Protein AF-A0A4U7CY53-F1 (afdb_monomer_lite)

pLDDT: mean 86.96, std 12.23, range [34.03, 97.44]

Foldseek 3Di:
DFDLDADPDLVVQQAGEAEEEEQDPDCDALNHGVVVLVVLLQVLAPDDRYHYHYHPCNNVCLVVLLVVQRHQEYEHELCCVVPPPHDCSVLDVLQDPSHPQRRAAEYEDAVPDPPSVVVCCVSRPPSYHYDHHSVVSSVVSNVSRNQLGCVVPPRNSVSVNSSSVSSNVSCVVVVVVVVD

Sequence (180 aa):
MTRVEEYNSLEDVETHDEDLVIICEREVLFGTPVGELVAAIREKIIGDQLTLEEHPEGIGRLDQHGWLVQHSLWLIHCEQLLEDEGDGWLKFYLSTKSVPKHTEIIVCIEDGSEEKRAQLEKEYGSRIRVVTGEQLLVAKASAYLNTANPINGRAGKEAILAWNNAVCTLLNEFGEANYG

Secondary structure (DSSP, 8-state):
----S--S-STT-SSEEEEEEEE-SSSEETTEEHHHHHHHHHTT--SSSEEEEEEGGGGGGTT-HHHHTT-SEEEEETHHHH-TTS-HHHHHHHHSS-S-TT-EEEEE-TT--HHHHHHHHHHHGGG-EEE-SHHHHHHHHHHHHHHT-GGGTHHHHHHHHHHHHHHHHHHHHHHHTTT-

Radius of gyration: 16.08 Å; chains: 1; bounding box: 41×35×42 Å

Structure (mmCIF, N/CA/C/O backbone):
data_AF-A0A4U7CY53-F1
#
_entry.id   AF-A0A4U7CY53-F1
#
loop_
_atom_site.group_PDB
_atom_site.id
_atom_site.type_symbol
_atom_site.label_atom_id
_atom_site.label_alt_id
_atom_site.label_comp_id
_atom_site.label_asym_id
_atom_site.label_entity_id
_atom_site.label_seq_id
_atom_site.pdbx_PDB_ins_code
_atom_site.Cartn_x
_atom_site.Cartn_y
_atom_site.Cartn_z
_atom_site.occupancy
_atom_site.B_iso_or_equiv
_atom_site.auth_seq_id
_atom_site.auth_comp_id
_atom_site.auth_asym_id
_atom_site.auth_atom_id
_atom_site.pdbx_PDB_model_num
ATOM 1 N N . MET A 1 1 ? 1.721 -12.204 -9.898 1.00 43.56 1 MET A N 1
ATOM 2 C CA . MET A 1 1 ? 2.735 -12.819 -8.992 1.00 43.56 1 MET A CA 1
ATOM 3 C C . MET A 1 1 ? 4.074 -12.134 -9.212 1.00 43.56 1 MET A C 1
ATOM 5 O O . MET A 1 1 ? 4.741 -12.405 -10.210 1.00 43.56 1 MET A O 1
ATOM 9 N N . THR A 1 2 ? 4.441 -11.236 -8.296 1.00 53.19 2 THR A N 1
ATOM 10 C CA . THR A 1 2 ? 5.663 -10.428 -8.396 1.00 53.19 2 THR A CA 1
ATOM 11 C C . THR A 1 2 ? 6.937 -11.282 -8.483 1.00 53.19 2 THR A C 1
ATOM 13 O O . THR A 1 2 ? 7.078 -12.310 -7.821 1.00 53.19 2 THR A O 1
ATOM 16 N N . ARG A 1 3 ? 7.873 -10.871 -9.348 1.00 55.59 3 ARG A N 1
ATOM 17 C CA . ARG A 1 3 ? 9.154 -11.550 -9.588 1.00 55.59 3 ARG A CA 1
ATOM 18 C C . ARG A 1 3 ? 10.000 -11.581 -8.308 1.00 55.59 3 ARG A C 1
ATOM 20 O O . ARG A 1 3 ? 10.317 -10.535 -7.765 1.00 55.59 3 ARG A O 1
ATOM 27 N N . VAL A 1 4 ? 10.433 -12.767 -7.874 1.00 63.41 4 VAL A N 1
ATOM 28 C CA . VAL A 1 4 ? 11.304 -12.954 -6.691 1.00 63.41 4 VAL A CA 1
ATOM 29 C C . VAL A 1 4 ? 12.762 -13.149 -7.120 1.00 63.41 4 VAL A C 1
ATOM 31 O O . VAL A 1 4 ? 13.419 -14.126 -6.775 1.00 63.41 4 VAL A O 1
ATOM 34 N N . GLU A 1 5 ? 13.254 -12.240 -7.955 1.00 72.81 5 GLU A N 1
ATOM 35 C CA . GLU A 1 5 ? 14.653 -12.191 -8.383 1.00 72.81 5 GLU A CA 1
ATOM 36 C C . GLU A 1 5 ? 15.094 -10.732 -8.436 1.00 72.81 5 GLU A C 1
ATOM 38 O O . GLU A 1 5 ? 14.326 -9.863 -8.855 1.00 72.81 5 GLU A O 1
ATOM 43 N N . GLU A 1 6 ? 16.333 -10.455 -8.035 1.00 74.31 6 GLU A N 1
ATOM 44 C CA . GLU A 1 6 ? 16.888 -9.106 -8.112 1.00 74.31 6 GLU A CA 1
ATOM 45 C C . GLU A 1 6 ? 16.960 -8.615 -9.563 1.00 74.31 6 GLU A C 1
ATOM 47 O O . GLU A 1 6 ? 17.315 -9.355 -10.487 1.00 74.31 6 GLU A O 1
ATOM 52 N N . TYR A 1 7 ? 16.669 -7.329 -9.761 1.00 76.75 7 TYR A N 1
ATOM 53 C CA . TYR A 1 7 ? 16.935 -6.681 -11.039 1.00 76.75 7 TYR A CA 1
ATOM 54 C C . TYR A 1 7 ? 18.427 -6.365 -11.144 1.00 76.75 7 TYR A C 1
ATOM 56 O O . TYR A 1 7 ? 18.991 -5.691 -10.278 1.00 76.75 7 TYR A O 1
ATOM 64 N N . ASN A 1 8 ? 19.050 -6.804 -12.240 1.00 75.00 8 ASN A N 1
ATOM 65 C CA . ASN A 1 8 ? 20.459 -6.525 -12.525 1.00 75.00 8 ASN A CA 1
ATOM 66 C C . ASN A 1 8 ? 20.660 -5.104 -13.076 1.00 75.00 8 ASN A C 1
ATOM 68 O O . ASN A 1 8 ? 21.734 -4.519 -12.915 1.00 75.00 8 ASN A O 1
ATOM 72 N N . SER A 1 9 ? 19.640 -4.543 -13.734 1.00 79.44 9 SER A N 1
ATOM 73 C CA . SER A 1 9 ? 19.680 -3.209 -14.330 1.00 79.44 9 SER A CA 1
ATOM 74 C C . SER A 1 9 ? 18.290 -2.566 -14.444 1.00 79.44 9 SER A C 1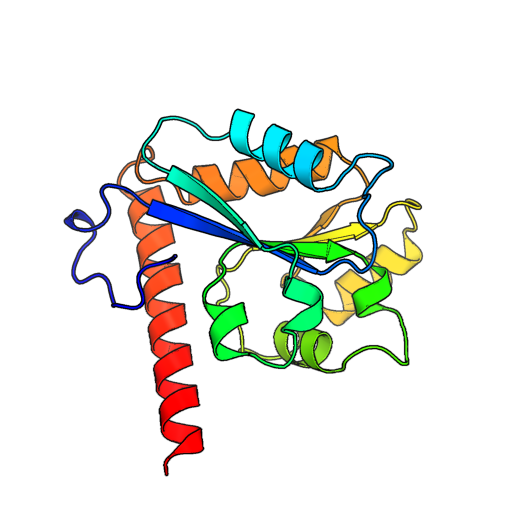
ATOM 76 O O . SER A 1 9 ? 17.261 -3.228 -14.347 1.00 79.44 9 SER A O 1
ATOM 78 N N . LEU A 1 10 ? 18.249 -1.253 -14.699 1.00 81.00 10 LEU A N 1
ATOM 79 C CA . LEU A 1 10 ? 17.000 -0.526 -14.984 1.00 81.00 10 LEU A CA 1
ATOM 80 C C . LEU A 1 10 ? 16.381 -0.903 -16.339 1.00 81.00 10 LEU A C 1
ATOM 82 O O . LEU A 1 10 ? 15.192 -0.671 -16.565 1.00 81.00 10 LEU A O 1
ATOM 86 N N . GLU A 1 11 ? 17.187 -1.419 -17.265 1.00 79.75 11 GLU A N 1
ATOM 87 C CA . GLU A 1 11 ? 16.713 -1.828 -18.589 1.00 79.75 11 GLU A CA 1
ATOM 88 C C . GLU A 1 11 ? 15.795 -3.049 -18.481 1.00 79.75 11 GLU A C 1
ATOM 90 O O . GLU A 1 11 ? 14.822 -3.127 -19.219 1.00 79.75 11 GLU A O 1
ATOM 95 N N . ASP A 1 12 ? 16.007 -3.888 -17.464 1.00 77.31 12 ASP A N 1
ATOM 96 C CA . ASP A 1 12 ? 15.208 -5.085 -17.180 1.00 77.31 12 ASP A CA 1
ATOM 97 C C . ASP A 1 12 ? 13.780 -4.779 -16.676 1.00 77.31 12 ASP A C 1
ATOM 99 O O . ASP A 1 12 ? 12.945 -5.680 -16.588 1.00 77.31 12 ASP A O 1
ATOM 103 N N . VAL A 1 13 ? 13.484 -3.518 -16.336 1.00 79.06 13 VAL A N 1
ATOM 104 C CA . VAL A 1 13 ? 12.177 -3.071 -15.830 1.00 79.06 13 VAL A CA 1
ATOM 105 C C . VAL A 1 13 ? 11.373 -2.442 -16.972 1.00 79.06 13 VAL A C 1
ATOM 107 O O . VAL A 1 13 ? 11.324 -1.219 -17.112 1.00 79.06 13 VAL A O 1
ATOM 110 N N . GLU A 1 14 ? 10.809 -3.259 -17.859 1.00 77.75 14 GLU A N 1
ATOM 111 C CA . GLU A 1 14 ? 9.971 -2.785 -18.981 1.00 77.75 14 GLU A CA 1
ATOM 112 C C . GLU A 1 14 ? 8.474 -2.798 -18.651 1.00 77.75 14 GLU A C 1
ATOM 114 O O . GLU A 1 14 ? 7.752 -1.871 -19.015 1.00 77.75 14 GLU A O 1
ATOM 119 N N . THR A 1 15 ? 8.037 -3.819 -17.917 1.00 81.12 15 THR A N 1
ATOM 120 C CA . THR A 1 15 ? 6.685 -3.981 -17.375 1.00 81.12 15 THR A CA 1
ATOM 121 C C . THR A 1 15 ? 6.776 -4.394 -15.912 1.00 81.12 15 THR A C 1
ATOM 123 O O . THR A 1 15 ? 7.774 -4.992 -15.503 1.00 81.12 15 THR A O 1
ATOM 126 N N . HIS A 1 16 ? 5.746 -4.097 -15.124 1.00 84.38 16 HIS A N 1
ATOM 127 C CA . HIS A 1 16 ? 5.710 -4.444 -13.709 1.00 84.38 16 HIS A CA 1
ATOM 128 C C . HIS A 1 16 ? 4.318 -4.908 -13.284 1.00 84.38 16 HIS A C 1
ATOM 130 O O . HIS A 1 16 ? 3.327 -4.230 -13.543 1.00 84.38 16 HIS A O 1
ATOM 136 N N . ASP A 1 17 ? 4.261 -6.055 -12.620 1.00 84.12 17 ASP A N 1
ATOM 137 C CA . ASP A 1 17 ? 3.066 -6.485 -11.910 1.00 84.12 17 ASP A CA 1
ATOM 138 C C . ASP A 1 17 ? 3.181 -5.990 -10.471 1.00 84.12 17 ASP A C 1
ATOM 140 O O . ASP A 1 17 ? 4.161 -6.303 -9.792 1.00 84.12 17 ASP A O 1
ATOM 144 N N . GLU A 1 18 ? 2.206 -5.192 -10.048 1.00 88.12 18 GLU A N 1
ATOM 145 C CA . GLU A 1 18 ? 2.053 -4.753 -8.667 1.00 88.12 18 GLU A CA 1
ATOM 146 C C . GLU A 1 18 ? 0.963 -5.567 -7.982 1.00 88.12 18 GLU A C 1
ATOM 148 O O . GLU A 1 18 ? -0.078 -5.867 -8.568 1.00 88.12 18 GLU A O 1
ATOM 153 N N . ASP A 1 19 ? 1.169 -5.855 -6.705 1.00 90.44 19 ASP A N 1
ATOM 154 C CA . ASP A 1 19 ? 0.228 -6.622 -5.902 1.00 90.44 19 ASP A CA 1
ATOM 155 C C . ASP A 1 19 ? -0.291 -5.756 -4.735 1.00 90.44 19 ASP A C 1
ATOM 157 O O . ASP A 1 19 ? 0.482 -5.240 -3.918 1.00 90.44 19 ASP A O 1
ATOM 161 N N . LEU A 1 20 ? -1.616 -5.614 -4.638 1.00 93.62 20 LEU A N 1
ATOM 162 C CA . LEU A 1 20 ? -2.317 -4.940 -3.545 1.00 93.62 20 LEU A CA 1
ATOM 163 C C . LEU A 1 20 ? -2.843 -5.967 -2.541 1.00 93.62 20 LEU A C 1
ATOM 165 O O . LEU A 1 20 ? -3.763 -6.726 -2.845 1.00 93.62 20 LEU A O 1
ATOM 169 N N . VAL A 1 21 ? -2.331 -5.934 -1.313 1.00 94.88 21 VAL A N 1
ATOM 170 C CA . VAL A 1 21 ? -2.846 -6.768 -0.218 1.00 94.88 21 VAL A CA 1
ATOM 171 C C . VAL A 1 21 ? -3.919 -6.030 0.555 1.00 94.88 21 VAL A C 1
ATOM 173 O O . VAL A 1 21 ? -3.718 -4.898 0.997 1.00 94.88 21 VAL A O 1
ATOM 176 N N . ILE A 1 22 ? -5.048 -6.701 0.765 1.00 94.25 22 ILE A N 1
ATOM 177 C CA . ILE A 1 22 ? -6.164 -6.191 1.556 1.00 94.25 22 ILE A CA 1
ATOM 178 C C . ILE A 1 22 ? -6.132 -6.878 2.923 1.00 94.25 22 ILE A C 1
ATOM 180 O O . ILE A 1 22 ? -6.218 -8.099 3.040 1.00 94.25 22 ILE A O 1
ATOM 184 N N . ILE A 1 23 ? -6.015 -6.068 3.968 1.00 93.31 23 ILE A N 1
ATOM 185 C CA . ILE A 1 23 ? -5.975 -6.485 5.369 1.00 93.31 23 ILE A CA 1
ATOM 186 C C . ILE A 1 23 ? -7.190 -5.867 6.053 1.00 93.31 23 ILE A C 1
ATOM 188 O O . ILE A 1 23 ? -7.143 -4.806 6.685 1.00 93.31 23 ILE A O 1
ATOM 192 N N . CYS A 1 24 ? -8.329 -6.507 5.826 1.00 90.19 24 CYS A N 1
ATOM 193 C CA . CYS A 1 24 ? -9.618 -6.076 6.327 1.00 90.19 24 CYS A CA 1
ATOM 194 C C . CYS A 1 24 ? -10.504 -7.303 6.529 1.00 90.19 24 CYS A C 1
ATOM 196 O O . CYS A 1 24 ? -10.670 -8.097 5.609 1.00 90.19 24 CYS A O 1
ATOM 198 N N . GLU A 1 25 ? -11.101 -7.444 7.711 1.00 87.56 25 GLU A N 1
ATOM 199 C CA . GLU A 1 25 ? -12.125 -8.471 7.950 1.00 87.56 25 GLU A CA 1
ATOM 200 C C . GLU A 1 25 ? -13.449 -8.173 7.231 1.00 87.56 25 GLU A C 1
ATOM 202 O O . GLU A 1 25 ? -14.297 -9.050 7.079 1.00 87.56 25 GLU A O 1
ATOM 207 N N . ARG A 1 26 ? -13.654 -6.920 6.810 1.00 89.19 26 ARG A N 1
ATOM 208 C CA . ARG A 1 26 ? -14.868 -6.470 6.132 1.00 89.19 26 ARG A CA 1
ATOM 209 C C . ARG A 1 26 ? -14.664 -6.521 4.622 1.00 89.19 26 ARG A C 1
ATOM 211 O O . ARG A 1 26 ? -13.615 -6.159 4.105 1.00 89.19 26 ARG A O 1
ATOM 218 N N . GLU A 1 27 ? -15.727 -6.855 3.901 1.00 88.69 27 GLU A N 1
ATOM 219 C CA . GLU A 1 27 ? -15.747 -6.805 2.430 1.00 88.69 27 GLU A CA 1
ATOM 220 C C . GLU A 1 27 ? -15.990 -5.386 1.879 1.00 88.69 27 GLU A C 1
ATOM 222 O O . GLU A 1 27 ? -16.049 -5.174 0.667 1.00 88.69 27 GLU A O 1
ATOM 227 N N . VAL A 1 28 ? -16.151 -4.400 2.766 1.00 92.00 28 VAL A N 1
ATOM 228 C CA . VAL A 1 28 ? -16.556 -3.027 2.452 1.00 92.00 28 VAL A CA 1
ATOM 229 C C . VAL A 1 28 ? -15.666 -2.045 3.211 1.00 92.00 28 VAL A C 1
ATOM 231 O O . VAL A 1 28 ? -15.412 -2.233 4.401 1.00 92.00 28 VAL A O 1
ATOM 234 N N . LEU A 1 29 ? -15.247 -0.978 2.528 1.00 92.88 29 LEU A N 1
ATOM 235 C CA . LEU A 1 29 ? -14.544 0.175 3.090 1.00 92.88 29 LEU A CA 1
ATOM 236 C C . LEU A 1 29 ? -15.175 1.465 2.561 1.00 92.88 29 LEU A C 1
ATOM 238 O O . LEU A 1 29 ? -15.467 1.591 1.376 1.00 92.88 29 LEU A O 1
ATOM 242 N N . PHE A 1 30 ? -15.386 2.439 3.438 1.00 94.56 30 PHE A N 1
ATOM 243 C CA . PHE A 1 30 ? -16.079 3.698 3.151 1.00 94.56 30 PHE A CA 1
ATOM 244 C C . PHE A 1 30 ? -17.496 3.509 2.585 1.00 94.56 30 PHE A C 1
ATOM 246 O O . PHE A 1 30 ? -18.001 4.365 1.864 1.00 94.56 30 PHE A O 1
ATOM 253 N N . GLY A 1 31 ? -18.147 2.391 2.918 1.00 93.62 31 GLY A N 1
ATOM 254 C CA . GLY A 1 31 ? -19.442 2.008 2.348 1.00 93.62 31 GLY A CA 1
ATOM 255 C C . GLY A 1 31 ? -19.382 1.434 0.925 1.00 93.62 31 GLY A C 1
ATOM 256 O O . GLY A 1 31 ? -20.433 1.098 0.383 1.00 93.62 31 GLY A O 1
ATOM 257 N N . THR A 1 32 ? -18.186 1.269 0.355 1.00 95.56 32 THR A N 1
ATOM 258 C CA . THR A 1 32 ? -17.953 0.751 -1.000 1.00 95.56 32 THR A CA 1
ATOM 259 C C . THR A 1 32 ? -17.291 -0.634 -0.932 1.00 95.56 32 THR A C 1
ATOM 261 O O . THR A 1 32 ? -16.358 -0.822 -0.143 1.00 95.56 32 THR A O 1
ATOM 264 N N . PRO A 1 33 ? -17.744 -1.637 -1.710 1.00 95.38 33 PRO A N 1
ATOM 265 C CA . PRO A 1 33 ? -17.082 -2.938 -1.768 1.00 95.38 33 PRO A CA 1
ATOM 266 C C . PRO A 1 33 ? -15.600 -2.793 -2.112 1.00 95.38 33 PRO A C 1
ATOM 268 O O . PRO A 1 33 ? -15.240 -2.021 -3.003 1.00 95.38 33 PRO A O 1
ATOM 271 N N . VAL A 1 34 ? -14.727 -3.550 -1.443 1.00 92.94 34 VAL A N 1
ATOM 272 C CA . VAL A 1 34 ? -13.276 -3.386 -1.638 1.00 92.94 34 VAL A CA 1
ATOM 273 C C . VAL A 1 34 ? -12.876 -3.605 -3.100 1.00 92.94 34 VAL A C 1
ATOM 275 O O . VAL A 1 34 ? -12.118 -2.805 -3.638 1.00 92.94 34 VAL A O 1
ATOM 278 N N . GLY A 1 35 ? -13.458 -4.592 -3.786 1.00 92.88 35 GLY A N 1
ATOM 279 C CA . GLY A 1 35 ? -13.192 -4.817 -5.213 1.00 92.88 35 GLY A CA 1
ATOM 280 C C . GLY A 1 35 ? -13.573 -3.631 -6.116 1.00 92.88 35 GLY A C 1
ATOM 281 O O . GLY A 1 35 ? -12.896 -3.368 -7.108 1.00 92.88 35 GLY A O 1
ATOM 282 N N . GLU A 1 36 ? -14.607 -2.856 -5.762 1.00 95.25 36 GLU A N 1
ATOM 283 C CA . GLU A 1 36 ? -14.965 -1.628 -6.490 1.00 95.25 36 GLU A CA 1
ATOM 284 C C . GLU A 1 36 ? -13.942 -0.509 -6.244 1.00 95.25 36 GLU A C 1
ATOM 286 O O . GLU A 1 36 ? -13.573 0.209 -7.175 1.00 95.25 36 GLU A O 1
ATOM 291 N N . LEU A 1 37 ? -13.402 -0.404 -5.024 1.00 95.50 37 LEU A N 1
ATOM 292 C CA . LEU A 1 37 ? -12.302 0.518 -4.719 1.00 95.50 37 LEU A CA 1
ATOM 293 C C . LEU A 1 37 ? -11.037 0.161 -5.504 1.00 95.50 37 LEU A C 1
ATOM 295 O O . LEU A 1 37 ? -10.376 1.048 -6.048 1.00 95.50 37 LEU A O 1
ATOM 299 N N . VAL A 1 38 ? -10.707 -1.129 -5.599 1.00 94.56 38 VAL A N 1
ATOM 300 C CA . VAL A 1 38 ? -9.568 -1.604 -6.396 1.00 94.56 38 VAL A CA 1
ATOM 301 C C . VAL A 1 38 ? -9.781 -1.310 -7.877 1.00 94.56 38 VAL A C 1
ATOM 303 O O . VAL A 1 38 ? -8.861 -0.820 -8.536 1.00 94.56 38 VAL A O 1
ATOM 306 N N . ALA A 1 39 ? -10.988 -1.523 -8.404 1.00 95.38 39 ALA A N 1
ATOM 307 C CA . ALA A 1 39 ? -11.322 -1.144 -9.775 1.00 95.38 39 ALA A CA 1
ATOM 308 C C . ALA A 1 39 ? -11.118 0.364 -10.011 1.00 95.38 39 ALA A C 1
ATOM 310 O O . ALA A 1 39 ? -10.456 0.750 -10.975 1.00 95.38 39 ALA A O 1
ATOM 311 N N . ALA A 1 40 ? -11.579 1.213 -9.089 1.00 96.56 40 ALA A N 1
ATOM 312 C CA . ALA A 1 40 ? -11.378 2.659 -9.168 1.00 96.56 40 ALA A CA 1
ATOM 313 C C . ALA A 1 40 ? -9.892 3.067 -9.110 1.00 96.56 40 ALA A C 1
ATOM 315 O O . ALA A 1 40 ? -9.486 4.019 -9.780 1.00 96.56 40 ALA A O 1
ATOM 316 N N . ILE A 1 41 ? -9.058 2.354 -8.341 1.00 96.25 41 ILE A N 1
ATOM 317 C CA . ILE A 1 41 ? -7.597 2.545 -8.333 1.00 96.25 41 ILE A CA 1
ATOM 318 C C . ILE A 1 41 ? -7.002 2.162 -9.692 1.00 96.25 41 ILE A C 1
ATOM 320 O O . ILE A 1 41 ? -6.231 2.945 -10.253 1.00 96.25 41 ILE A O 1
ATOM 324 N N . ARG A 1 42 ? -7.384 1.000 -10.240 1.00 94.75 42 ARG A N 1
ATOM 325 C CA . ARG A 1 42 ? -6.910 0.507 -11.545 1.00 94.75 42 ARG A CA 1
ATOM 326 C C . ARG A 1 42 ? -7.207 1.492 -12.672 1.00 94.75 42 ARG A C 1
ATOM 328 O O . ARG A 1 42 ? -6.324 1.782 -13.471 1.00 94.75 42 ARG A O 1
ATOM 335 N N . GLU A 1 43 ? -8.402 2.080 -12.695 1.00 95.50 43 GLU A N 1
ATOM 336 C CA . GLU A 1 43 ? -8.798 3.088 -13.693 1.00 95.50 43 GLU A CA 1
ATOM 337 C C . GLU A 1 43 ? -7.942 4.370 -13.672 1.00 95.50 43 GLU A C 1
ATOM 339 O O . GLU A 1 43 ? -7.983 5.165 -14.613 1.00 95.50 43 GLU A O 1
ATOM 344 N N . LYS A 1 44 ? -7.174 4.604 -12.601 1.00 95.31 44 LYS A N 1
ATOM 345 C CA . LYS A 1 44 ? -6.277 5.761 -12.453 1.00 95.31 44 LYS A CA 1
ATOM 346 C C . LYS A 1 44 ? -4.813 5.447 -12.771 1.00 95.31 44 LYS A C 1
ATOM 348 O O . LYS A 1 44 ? -3.987 6.363 -12.716 1.00 95.31 44 LYS A O 1
ATOM 353 N N . ILE A 1 45 ? -4.473 4.199 -13.087 1.00 93.31 45 ILE A N 1
ATOM 354 C CA . ILE A 1 45 ? -3.124 3.813 -13.514 1.00 93.31 45 ILE A CA 1
ATOM 355 C C . ILE A 1 45 ? -2.899 4.310 -14.947 1.00 93.31 45 ILE A C 1
ATOM 357 O O . ILE A 1 45 ? -3.769 4.203 -15.811 1.00 93.31 45 ILE A O 1
ATOM 361 N N . ILE A 1 46 ? -1.740 4.916 -15.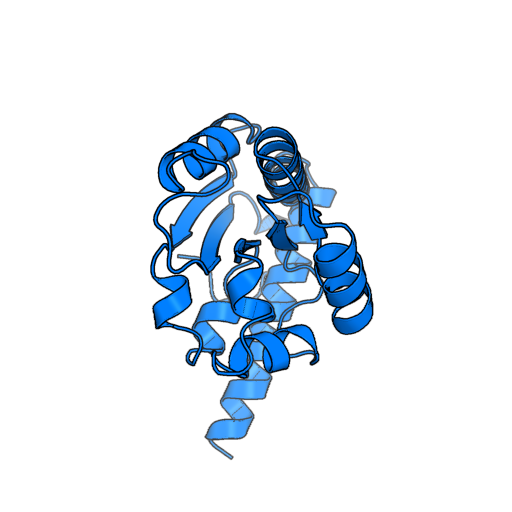194 1.00 89.38 46 ILE A N 1
ATOM 362 C CA . ILE A 1 46 ? -1.383 5.502 -16.486 1.00 89.38 46 ILE A CA 1
ATOM 363 C C . ILE A 1 46 ? -0.653 4.461 -17.337 1.00 89.38 46 ILE A C 1
ATOM 365 O O . ILE A 1 46 ? 0.376 3.926 -16.930 1.00 89.38 46 ILE A O 1
ATOM 369 N N . GLY A 1 47 ? -1.131 4.255 -18.564 1.00 87.88 47 GLY A N 1
ATOM 370 C CA . GLY A 1 47 ? -0.513 3.327 -19.512 1.00 87.88 47 GLY A CA 1
ATOM 371 C C . GLY A 1 47 ? -0.803 1.859 -19.197 1.00 87.88 47 GLY A C 1
ATOM 372 O O . GLY A 1 47 ? -1.651 1.545 -18.371 1.00 87.88 47 GLY A O 1
ATOM 373 N N . ASP A 1 48 ? -0.108 0.969 -19.898 1.00 84.81 48 ASP A N 1
ATOM 374 C CA . ASP A 1 48 ? -0.311 -0.487 -19.891 1.00 84.81 48 ASP A CA 1
ATOM 375 C C . ASP A 1 48 ? 0.918 -1.269 -19.393 1.00 84.81 48 ASP A C 1
ATOM 377 O O . ASP A 1 48 ? 0.936 -2.496 -19.430 1.00 84.81 48 ASP A O 1
ATOM 381 N N . GLN A 1 49 ? 1.944 -0.565 -18.905 1.00 85.69 49 GLN A N 1
ATOM 382 C CA . GLN A 1 49 ? 3.191 -1.157 -18.401 1.00 85.69 49 GLN A CA 1
ATOM 383 C C . GLN A 1 49 ? 3.135 -1.554 -16.922 1.00 85.69 49 GLN A C 1
ATOM 385 O O . GLN A 1 49 ? 4.117 -2.083 -16.401 1.00 85.69 49 GLN A O 1
ATOM 390 N N . LEU A 1 50 ? 2.012 -1.290 -16.250 1.00 88.56 50 LEU A N 1
ATOM 391 C CA . LEU A 1 50 ? 1.775 -1.679 -14.868 1.00 88.56 50 LEU A CA 1
ATOM 392 C C . LEU A 1 50 ? 0.433 -2.396 -14.762 1.00 88.56 50 LEU A C 1
ATOM 394 O O . LEU A 1 50 ? -0.600 -1.842 -15.148 1.00 88.56 50 LEU A O 1
ATOM 398 N N . THR A 1 51 ? 0.450 -3.610 -14.223 1.00 88.44 51 THR A N 1
ATOM 399 C CA . THR A 1 51 ? -0.765 -4.335 -13.842 1.00 88.44 51 THR A CA 1
ATOM 400 C C . THR A 1 51 ? -0.923 -4.303 -12.322 1.00 88.44 51 THR A C 1
ATOM 402 O O . THR A 1 51 ? 0.047 -4.075 -11.605 1.00 88.44 51 THR A O 1
ATOM 405 N N . LEU A 1 52 ? -2.153 -4.463 -11.826 1.00 91.81 52 LEU A N 1
ATOM 406 C CA . LEU A 1 52 ? -2.433 -4.508 -10.389 1.00 91.81 52 LEU A CA 1
ATOM 407 C C . LEU A 1 52 ? -3.258 -5.751 -10.065 1.00 91.81 52 LEU A C 1
ATOM 409 O O . LEU A 1 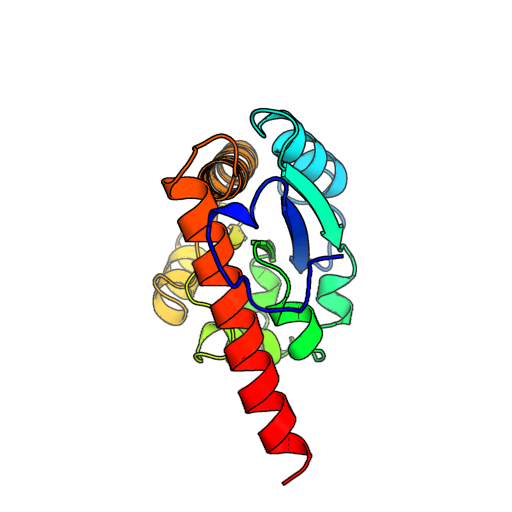52 ? -4.440 -5.794 -10.420 1.00 91.81 52 LEU A O 1
ATOM 413 N N . GLU A 1 53 ? -2.684 -6.722 -9.365 1.00 92.06 53 GLU A N 1
ATOM 414 C CA . GLU A 1 53 ? -3.404 -7.870 -8.801 1.00 92.06 53 GLU A CA 1
ATOM 415 C C . GLU A 1 53 ? -3.851 -7.552 -7.363 1.00 92.06 53 GLU A C 1
ATOM 417 O O . GLU A 1 53 ? -3.213 -6.775 -6.657 1.00 92.06 53 GLU A O 1
ATOM 422 N N . GLU A 1 54 ? -5.000 -8.082 -6.940 1.00 93.00 54 GLU A N 1
ATOM 423 C CA . GLU A 1 54 ? -5.519 -7.877 -5.581 1.00 93.00 54 GLU A CA 1
ATOM 424 C C . GLU A 1 54 ? -5.504 -9.185 -4.792 1.00 93.00 54 GLU A C 1
ATOM 426 O O . GLU A 1 54 ? -5.819 -10.245 -5.334 1.00 93.00 54 GLU A O 1
ATOM 431 N N . HIS A 1 55 ? -5.177 -9.083 -3.506 1.00 93.94 55 HIS A N 1
ATOM 432 C CA . HIS A 1 55 ? -5.086 -10.200 -2.571 1.00 93.94 55 HIS A CA 1
ATOM 433 C C . HIS A 1 55 ? -6.010 -9.966 -1.366 1.00 93.94 55 HIS A C 1
ATOM 435 O O . HIS A 1 55 ? -5.561 -9.452 -0.332 1.00 93.94 55 HIS A O 1
ATOM 441 N N . PRO A 1 56 ? -7.313 -10.303 -1.480 1.00 91.88 56 PRO A N 1
ATOM 442 C CA . PRO A 1 56 ? -8.278 -10.202 -0.381 1.00 91.88 56 PRO A CA 1
ATOM 443 C C . PRO A 1 56 ? -7.957 -11.126 0.801 1.00 91.88 56 PRO A C 1
ATOM 445 O O . PRO A 1 56 ? -8.419 -10.899 1.915 1.00 91.88 56 PRO A O 1
ATOM 448 N N . GLU A 1 57 ? -7.141 -12.157 0.587 1.00 91.38 57 GLU A N 1
ATOM 449 C CA . GLU A 1 57 ? -6.727 -13.126 1.601 1.00 91.38 57 GLU A CA 1
ATOM 450 C C . GLU A 1 57 ? -5.687 -12.600 2.605 1.00 91.38 57 GLU A C 1
ATOM 452 O O . GLU A 1 57 ? -5.246 -13.364 3.465 1.00 91.38 57 GLU A O 1
ATOM 457 N N . GLY A 1 58 ? -5.286 -11.326 2.515 1.00 90.44 58 GLY A N 1
ATOM 458 C CA . GLY A 1 58 ? -4.199 -10.748 3.309 1.00 90.44 58 GLY A CA 1
ATOM 459 C C . GLY A 1 58 ? -4.359 -10.924 4.817 1.00 90.44 58 GLY A C 1
ATOM 460 O O . GLY A 1 58 ? -3.401 -11.286 5.499 1.00 90.44 58 GLY A O 1
ATOM 461 N N . ILE A 1 59 ? -5.582 -10.757 5.329 1.00 90.19 59 ILE A N 1
ATOM 462 C CA . ILE A 1 59 ? -5.889 -10.966 6.752 1.00 90.19 59 ILE A CA 1
ATOM 463 C C . ILE A 1 59 ? -5.615 -12.409 7.210 1.00 90.19 59 ILE A C 1
ATOM 465 O O . ILE A 1 59 ? -5.116 -12.634 8.305 1.00 90.19 59 ILE A O 1
ATOM 469 N N . GLY A 1 60 ? -5.856 -13.401 6.349 1.00 90.06 60 GLY A N 1
ATOM 470 C CA . GLY A 1 60 ? -5.623 -14.816 6.652 1.00 90.06 60 GLY A CA 1
ATOM 471 C C . GLY A 1 60 ? -4.170 -15.266 6.485 1.00 90.06 60 GLY A C 1
ATOM 472 O O . GLY A 1 60 ? -3.891 -16.458 6.609 1.00 90.06 60 GLY A O 1
ATOM 473 N N . ARG A 1 61 ? -3.257 -14.348 6.144 1.00 91.06 61 ARG A N 1
ATOM 474 C CA . ARG A 1 61 ? -1.836 -14.623 5.878 1.00 91.06 61 ARG A CA 1
ATOM 475 C C . ARG A 1 61 ? -0.896 -13.725 6.678 1.00 91.06 61 ARG A C 1
ATOM 477 O O . ARG A 1 61 ? 0.268 -13.574 6.307 1.00 91.06 61 ARG A O 1
ATOM 484 N N . LEU A 1 62 ? -1.378 -13.133 7.772 1.00 89.56 62 LEU A N 1
ATOM 485 C CA . LEU A 1 62 ? -0.572 -12.253 8.619 1.00 89.56 62 LEU A CA 1
ATOM 486 C C . LEU A 1 62 ? 0.641 -12.943 9.251 1.00 89.56 62 LEU A C 1
ATOM 488 O O . LEU A 1 62 ? 1.608 -12.272 9.578 1.00 89.56 62 LEU A O 1
ATOM 492 N N . ASP A 1 63 ? 0.628 -14.265 9.389 1.00 88.06 63 ASP A N 1
ATOM 493 C CA . ASP A 1 63 ? 1.755 -15.068 9.872 1.00 88.06 63 ASP A CA 1
ATOM 494 C C . ASP A 1 63 ? 2.796 -15.381 8.777 1.00 88.06 63 ASP A C 1
ATOM 496 O O . ASP A 1 63 ? 3.930 -15.774 9.069 1.00 88.06 63 ASP A O 1
ATOM 500 N N . GLN A 1 64 ? 2.451 -15.179 7.503 1.00 89.19 64 GLN A N 1
ATOM 501 C CA . GLN A 1 64 ? 3.301 -15.477 6.351 1.00 89.19 64 GLN A CA 1
ATOM 502 C C . GLN A 1 64 ? 4.112 -14.250 5.941 1.00 89.19 64 GLN A C 1
ATOM 504 O O . GLN A 1 64 ? 3.920 -13.673 4.869 1.00 89.19 64 GLN A O 1
ATOM 509 N N . HIS A 1 65 ? 5.076 -13.876 6.785 1.00 88.44 65 HIS A N 1
ATOM 510 C CA . HIS A 1 65 ? 5.945 -12.713 6.563 1.00 88.44 65 HIS A CA 1
ATOM 511 C C . HIS A 1 65 ? 6.552 -12.662 5.151 1.00 88.44 65 HIS A C 1
ATOM 513 O O . HIS A 1 65 ? 6.482 -11.634 4.481 1.00 88.44 65 HIS A O 1
ATOM 519 N N . GLY A 1 66 ? 7.096 -13.790 4.682 1.00 87.56 66 GLY A N 1
ATOM 520 C CA . GLY A 1 66 ? 7.718 -13.885 3.363 1.00 87.56 66 GLY A CA 1
ATOM 521 C C . GLY A 1 66 ? 6.745 -13.664 2.205 1.00 87.56 66 GLY A C 1
ATOM 522 O O . GLY A 1 66 ? 7.170 -13.213 1.150 1.00 87.56 66 GLY A O 1
ATOM 523 N N . TRP A 1 67 ? 5.452 -13.939 2.388 1.00 89.38 67 TRP A N 1
ATOM 524 C CA . TRP A 1 67 ? 4.421 -13.605 1.404 1.00 89.38 67 TRP A CA 1
ATOM 525 C C . TRP A 1 67 ? 4.086 -12.112 1.481 1.00 89.38 67 TRP A C 1
ATOM 527 O O . TRP A 1 67 ? 4.223 -11.403 0.492 1.00 89.38 67 TRP A O 1
ATOM 537 N N . LEU A 1 68 ? 3.782 -11.604 2.680 1.00 89.31 68 LEU A N 1
ATOM 538 C CA . LEU A 1 68 ? 3.421 -10.199 2.904 1.00 89.31 68 LEU A CA 1
ATOM 539 C C . LEU A 1 68 ? 4.461 -9.205 2.374 1.00 89.31 68 LEU A C 1
ATOM 541 O O . LEU A 1 68 ? 4.115 -8.184 1.780 1.00 89.31 68 LEU A O 1
ATOM 545 N N . VAL A 1 69 ? 5.745 -9.493 2.591 1.00 89.62 69 VAL A N 1
ATOM 546 C CA . VAL A 1 69 ? 6.844 -8.595 2.217 1.00 89.62 69 VAL A CA 1
ATOM 547 C C . VAL A 1 69 ? 6.982 -8.410 0.703 1.00 89.62 69 VAL A C 1
ATOM 549 O O . VAL A 1 69 ? 7.515 -7.391 0.270 1.00 89.62 69 VAL A O 1
ATOM 552 N N . GLN A 1 70 ? 6.472 -9.354 -0.093 1.00 89.69 70 GLN A N 1
ATOM 553 C CA . GLN A 1 70 ? 6.485 -9.300 -1.558 1.00 89.69 70 GLN A CA 1
ATOM 554 C C . GLN A 1 70 ? 5.405 -8.385 -2.137 1.00 89.69 70 GLN A C 1
ATOM 556 O O . GLN A 1 70 ? 5.355 -8.204 -3.346 1.00 89.69 70 GLN A O 1
ATOM 561 N N . HIS A 1 71 ? 4.562 -7.782 -1.300 1.00 91.81 71 HIS A N 1
ATOM 562 C CA . HIS A 1 71 ? 3.507 -6.889 -1.749 1.00 91.81 71 HIS A CA 1
ATOM 563 C C . HIS A 1 71 ? 3.856 -5.441 -1.415 1.00 91.81 71 HIS A C 1
ATOM 565 O O . HIS A 1 71 ? 4.137 -5.091 -0.262 1.00 91.81 71 HIS A O 1
ATOM 571 N N . SER A 1 72 ? 3.873 -4.597 -2.443 1.00 91.19 72 SER A N 1
ATOM 572 C CA . SER A 1 72 ? 4.341 -3.212 -2.366 1.00 91.19 72 SER A CA 1
ATOM 573 C C . SER A 1 72 ? 3.286 -2.255 -1.805 1.00 91.19 72 SER A C 1
ATOM 575 O O . SER A 1 72 ? 3.643 -1.212 -1.258 1.00 91.19 72 SER A O 1
ATOM 577 N N . LEU A 1 73 ? 2.003 -2.620 -1.888 1.00 95.56 73 LEU A N 1
ATOM 578 C CA . LEU A 1 73 ? 0.883 -1.793 -1.463 1.00 95.56 73 LEU A CA 1
ATOM 579 C C . LEU A 1 73 ? -0.035 -2.578 -0.526 1.00 95.56 73 LEU A C 1
ATOM 581 O O . LEU A 1 73 ? -0.560 -3.632 -0.880 1.00 95.56 73 LEU A O 1
ATOM 585 N N . TRP A 1 74 ? -0.221 -2.067 0.688 1.00 96.56 74 TRP A N 1
ATOM 586 C CA . TRP A 1 74 ? -1.087 -2.671 1.701 1.00 96.56 74 TRP A CA 1
ATOM 587 C C . TRP A 1 74 ? -2.249 -1.732 2.004 1.00 96.56 74 TRP A C 1
ATOM 589 O O . TRP A 1 74 ? -2.045 -0.548 2.284 1.00 96.56 74 TRP A O 1
ATOM 599 N N . LEU A 1 75 ? -3.464 -2.269 1.998 1.00 96.69 75 LEU A N 1
ATOM 600 C CA . LEU A 1 75 ? -4.685 -1.579 2.392 1.00 96.69 75 LEU A CA 1
ATOM 601 C C . LEU A 1 75 ? -5.205 -2.178 3.695 1.00 96.69 75 LEU A C 1
ATOM 603 O O . LEU A 1 75 ? -5.669 -3.314 3.712 1.00 96.69 75 LEU A O 1
ATOM 607 N N . ILE A 1 76 ? -5.134 -1.415 4.781 1.00 95.12 76 ILE A N 1
ATOM 608 C CA . ILE A 1 76 ? -5.451 -1.883 6.132 1.00 95.12 76 ILE A CA 1
ATOM 609 C C . ILE A 1 76 ? -6.665 -1.129 6.668 1.00 95.12 76 ILE A C 1
ATOM 611 O O . ILE A 1 76 ? -6.693 0.101 6.664 1.00 95.12 76 ILE A O 1
ATOM 615 N N . HIS A 1 77 ? -7.656 -1.839 7.197 1.00 93.88 77 HIS A N 1
ATOM 616 C CA . HIS A 1 77 ? -8.715 -1.206 7.985 1.00 93.88 77 HIS A CA 1
ATOM 617 C C . HIS A 1 77 ? -8.225 -0.902 9.406 1.00 93.88 77 HIS A C 1
ATOM 619 O O . HIS A 1 77 ? -7.643 -1.771 10.046 1.00 93.88 77 HIS A O 1
ATOM 625 N N . CYS A 1 78 ? -8.460 0.311 9.920 1.00 92.62 78 CYS A N 1
ATOM 626 C CA . CYS A 1 78 ? -7.825 0.770 11.164 1.00 92.62 78 CYS A CA 1
ATOM 627 C C . CYS A 1 78 ? -8.055 -0.124 12.390 1.00 92.62 78 CYS A C 1
ATOM 629 O O . CYS A 1 78 ? -7.140 -0.254 13.196 1.00 92.62 78 CYS A O 1
ATOM 631 N N . GLU A 1 79 ? -9.214 -0.777 12.513 1.00 90.50 79 GLU A N 1
ATOM 632 C CA . GLU A 1 79 ? -9.500 -1.671 13.647 1.00 90.50 79 GLU A CA 1
ATOM 633 C C . GLU A 1 79 ? -8.502 -2.839 13.731 1.00 90.50 79 GLU A C 1
ATOM 635 O O . GLU A 1 79 ? -8.131 -3.244 14.823 1.00 90.50 79 GLU A O 1
ATOM 640 N N . GLN A 1 80 ? -7.929 -3.271 12.600 1.00 89.62 80 GLN A N 1
ATOM 641 C CA . GLN A 1 80 ? -6.898 -4.322 12.561 1.00 89.62 80 GLN A CA 1
ATOM 642 C C . GLN A 1 80 ? -5.582 -3.915 13.247 1.00 89.62 80 GLN A C 1
ATOM 644 O O . GLN A 1 80 ? -4.711 -4.745 13.471 1.00 89.62 80 GLN A O 1
ATOM 649 N N . LEU A 1 81 ? -5.403 -2.625 13.544 1.00 89.38 81 LEU A N 1
ATOM 650 C CA . LEU A 1 81 ? -4.251 -2.090 14.273 1.00 89.38 81 LEU A CA 1
ATOM 651 C C . LEU A 1 81 ? -4.608 -1.596 15.679 1.00 89.38 81 LEU A C 1
ATOM 653 O O . LEU A 1 81 ? -3.701 -1.241 16.432 1.00 89.38 81 LEU A O 1
ATOM 657 N N . LEU A 1 82 ? -5.902 -1.496 15.996 1.00 85.50 82 LEU A N 1
ATOM 658 C CA . LEU A 1 82 ? -6.416 -0.899 17.230 1.00 85.50 82 LEU A CA 1
ATOM 659 C C . LEU A 1 82 ? -7.022 -1.932 18.185 1.00 85.50 82 LEU A C 1
ATOM 661 O O . LEU A 1 82 ? -7.123 -1.647 19.376 1.00 85.50 82 LEU A O 1
ATOM 665 N N . GLU A 1 83 ? -7.431 -3.100 17.693 1.00 73.44 83 GLU A N 1
ATOM 666 C CA . GLU A 1 83 ? -7.981 -4.161 18.533 1.00 73.44 83 GLU A CA 1
ATOM 667 C C . GLU A 1 83 ? -6.883 -4.814 19.391 1.00 73.44 83 GLU A C 1
ATOM 669 O O . GLU A 1 83 ? -5.927 -5.395 18.884 1.00 73.44 83 GLU A O 1
ATOM 674 N N . ASP A 1 84 ? -7.040 -4.736 20.719 1.00 56.75 84 ASP A N 1
ATOM 675 C CA . ASP A 1 84 ? -6.090 -5.263 21.718 1.00 56.75 84 ASP A CA 1
ATOM 676 C C . ASP A 1 84 ? -5.918 -6.799 21.665 1.00 56.75 84 ASP A C 1
ATOM 678 O O . ASP A 1 84 ? -4.965 -7.334 22.236 1.00 56.75 84 ASP A O 1
ATOM 682 N N . GLU A 1 85 ? -6.824 -7.517 20.990 1.00 50.47 85 GLU A N 1
ATOM 683 C CA . GLU A 1 85 ? -6.814 -8.984 20.870 1.00 50.47 85 GLU A CA 1
ATOM 684 C C . GLU A 1 85 ? -6.381 -9.497 19.476 1.00 50.47 85 GLU A C 1
ATOM 686 O O . GLU A 1 85 ? -6.219 -10.706 19.305 1.00 50.47 85 GLU A O 1
ATOM 691 N N . GLY A 1 86 ? -6.135 -8.614 18.497 1.00 50.28 86 GLY A N 1
ATOM 692 C CA . GLY A 1 86 ? -5.900 -8.979 17.092 1.00 50.28 86 GLY A CA 1
ATOM 693 C C . GLY A 1 86 ? -4.437 -8.883 16.646 1.00 50.28 86 GLY A C 1
ATOM 694 O O . GLY A 1 86 ? -3.879 -7.798 16.534 1.00 50.28 86 GLY A O 1
ATOM 695 N N . ASP A 1 87 ? -3.820 -10.041 16.396 1.00 58.88 87 ASP A N 1
ATOM 696 C CA . ASP A 1 87 ? -2.553 -10.284 15.689 1.00 58.88 87 ASP A CA 1
ATOM 697 C C . ASP A 1 87 ? -1.429 -9.238 15.825 1.00 58.88 87 ASP A C 1
ATOM 699 O O . ASP A 1 87 ? -1.202 -8.364 14.982 1.00 58.88 87 ASP A O 1
ATOM 703 N N . GLY A 1 88 ? -0.568 -9.462 16.827 1.00 74.69 88 GLY A N 1
ATOM 704 C CA . GLY A 1 88 ? 0.696 -8.740 17.021 1.00 74.69 88 GLY A CA 1
ATOM 705 C C . GLY A 1 88 ? 1.659 -8.766 15.822 1.00 74.69 88 GLY A C 1
ATOM 706 O O . GLY A 1 88 ? 2.672 -8.068 15.855 1.00 74.69 88 GLY A O 1
ATOM 707 N N . TRP A 1 89 ? 1.349 -9.515 14.761 1.00 86.88 89 TRP A N 1
ATOM 708 C CA . TRP A 1 89 ? 2.077 -9.537 13.496 1.00 86.88 89 TRP A CA 1
ATOM 709 C C . TRP A 1 89 ? 2.081 -8.187 12.785 1.00 86.88 89 TRP A C 1
ATOM 711 O O . TRP A 1 89 ? 3.157 -7.707 12.434 1.00 86.88 89 TRP A O 1
ATOM 721 N N . LEU A 1 90 ? 0.929 -7.522 12.625 1.00 88.81 90 LEU A N 1
ATOM 722 C CA . LEU A 1 90 ? 0.885 -6.212 11.961 1.00 88.81 90 LEU A CA 1
ATOM 723 C C . LEU A 1 90 ? 1.689 -5.180 12.739 1.00 88.81 90 LEU A C 1
ATOM 725 O O . LEU A 1 90 ? 2.541 -4.490 12.177 1.00 88.81 90 LEU A O 1
ATOM 729 N N . LYS A 1 91 ? 1.482 -5.134 14.057 1.00 88.00 91 LYS A N 1
ATOM 730 C CA . LYS A 1 91 ? 2.271 -4.287 14.948 1.00 88.00 91 LYS A CA 1
ATOM 731 C C . LYS A 1 91 ? 3.762 -4.593 14.825 1.00 88.00 91 LYS A C 1
ATOM 733 O O . LYS A 1 91 ? 4.562 -3.676 14.665 1.00 88.00 91 LYS A O 1
ATOM 738 N N . PHE A 1 92 ? 4.145 -5.868 14.828 1.00 87.75 92 PHE A N 1
ATOM 739 C CA . PHE A 1 92 ? 5.529 -6.282 14.619 1.00 87.75 92 PHE A CA 1
ATOM 740 C C . PHE A 1 92 ? 6.070 -5.775 13.275 1.00 87.75 92 PHE A C 1
ATOM 742 O O . PHE A 1 92 ? 7.106 -5.113 13.260 1.00 87.75 92 PHE A O 1
ATOM 749 N N . TYR A 1 93 ? 5.379 -6.000 12.157 1.00 89.31 93 TYR A N 1
ATOM 750 C CA . TYR A 1 93 ? 5.836 -5.573 10.830 1.00 89.31 93 TYR A CA 1
ATOM 751 C C . TYR A 1 93 ? 5.957 -4.056 10.688 1.00 89.31 93 TYR A C 1
ATOM 753 O O . TYR A 1 93 ? 6.901 -3.576 10.059 1.00 89.31 93 TYR A O 1
ATOM 761 N N . LEU A 1 94 ? 5.031 -3.299 11.277 1.00 89.44 94 LEU A N 1
ATOM 762 C CA . LEU A 1 94 ? 5.007 -1.840 11.188 1.00 89.44 94 LEU A CA 1
ATOM 763 C C . LEU A 1 94 ? 5.983 -1.165 12.159 1.00 89.44 94 LEU A C 1
ATOM 765 O O . LEU A 1 94 ? 6.517 -0.103 11.842 1.00 89.44 94 LEU A O 1
ATOM 769 N N . SER A 1 95 ? 6.242 -1.769 13.320 1.00 85.94 95 SER A N 1
ATOM 770 C CA . SER A 1 95 ? 7.180 -1.242 14.322 1.00 85.94 95 SER A CA 1
ATOM 771 C C . SER A 1 95 ? 8.625 -1.721 14.127 1.00 85.94 95 SER A C 1
ATOM 773 O O . SER A 1 95 ? 9.528 -1.239 14.813 1.00 85.94 95 SER A O 1
ATOM 775 N N . THR A 1 96 ? 8.875 -2.650 13.201 1.00 83.94 96 THR A N 1
ATOM 776 C CA . THR A 1 96 ? 10.215 -3.173 12.888 1.00 83.94 96 THR A CA 1
ATOM 777 C C . THR A 1 96 ? 10.615 -2.878 11.440 1.00 83.94 96 THR A C 1
ATOM 779 O O . THR A 1 96 ? 9.849 -2.331 10.653 1.00 83.94 96 THR A O 1
ATOM 782 N N . LYS A 1 97 ? 11.850 -3.231 11.058 1.00 79.88 97 LYS A N 1
ATOM 783 C CA . LYS A 1 97 ? 12.335 -3.120 9.669 1.00 79.88 97 LYS A CA 1
ATOM 784 C C . LYS A 1 97 ? 11.955 -4.329 8.804 1.00 79.88 97 LYS A C 1
ATOM 786 O O . LYS A 1 97 ? 12.595 -4.574 7.791 1.00 79.88 97 LYS A O 1
ATOM 791 N N . SER A 1 98 ? 10.935 -5.081 9.208 1.00 84.88 98 SER A N 1
ATOM 792 C CA . SER A 1 98 ? 10.562 -6.346 8.573 1.00 84.88 98 SER A CA 1
ATOM 793 C C . SER A 1 98 ? 9.906 -6.173 7.201 1.00 84.88 98 SER A C 1
ATOM 795 O O . SER A 1 98 ? 9.724 -7.149 6.491 1.00 84.88 98 SER A O 1
ATOM 797 N N . VAL A 1 99 ? 9.544 -4.958 6.789 1.00 87.12 99 VAL A N 1
ATOM 798 C CA . VAL A 1 99 ? 8.939 -4.706 5.473 1.00 87.12 99 VAL A CA 1
ATOM 799 C C . VAL A 1 99 ? 9.679 -3.541 4.796 1.00 87.12 99 VAL A C 1
ATOM 801 O O . VAL A 1 99 ? 10.082 -2.605 5.500 1.00 87.12 99 VAL A O 1
ATOM 804 N N . PRO A 1 100 ? 9.879 -3.546 3.459 1.00 88.38 100 PRO A N 1
ATOM 805 C CA . PRO A 1 100 ? 10.616 -2.500 2.766 1.00 88.38 100 PRO A CA 1
ATOM 806 C C . PRO A 1 100 ? 10.077 -1.107 3.072 1.00 88.38 100 PRO A C 1
ATOM 808 O O . PRO A 1 100 ? 8.867 -0.871 3.121 1.00 88.38 100 PRO A O 1
ATOM 811 N N . LYS A 1 101 ? 10.985 -0.139 3.214 1.00 86.00 101 LYS A N 1
ATOM 812 C CA . LYS A 1 101 ? 10.623 1.268 3.443 1.00 86.00 101 LYS A CA 1
ATOM 813 C C . LYS A 1 101 ? 9.765 1.844 2.309 1.00 86.00 101 LYS A C 1
ATOM 815 O O . LYS A 1 101 ? 8.981 2.753 2.550 1.00 86.00 101 LYS A O 1
ATOM 820 N N . HIS A 1 102 ? 9.941 1.321 1.098 1.00 86.62 102 HIS A N 1
ATOM 821 C CA . HIS A 1 102 ? 9.224 1.733 -0.106 1.00 86.62 102 HIS A CA 1
ATOM 822 C C . HIS A 1 102 ? 7.866 1.042 -0.293 1.00 86.62 102 HIS A C 1
ATOM 824 O O . HIS A 1 102 ? 7.134 1.436 -1.196 1.00 86.62 102 HIS A O 1
ATOM 830 N N . THR A 1 103 ? 7.515 0.068 0.558 1.00 92.25 103 THR A N 1
ATOM 831 C CA . THR A 1 103 ? 6.142 -0.442 0.647 1.00 92.25 103 THR A CA 1
ATOM 832 C C . THR A 1 103 ? 5.228 0.672 1.146 1.00 92.25 103 THR A C 1
ATOM 834 O O . THR A 1 103 ? 5.479 1.261 2.204 1.00 92.25 103 THR A O 1
ATOM 837 N N . GLU A 1 104 ? 4.181 0.948 0.385 1.00 95.25 104 GLU A N 1
ATOM 838 C CA . GLU A 1 104 ? 3.122 1.885 0.719 1.00 95.25 104 GLU A CA 1
ATOM 839 C C . GLU A 1 104 ? 2.062 1.184 1.570 1.00 95.25 104 GLU A C 1
ATOM 841 O O . GLU A 1 104 ? 1.493 0.170 1.181 1.00 95.25 104 GLU A O 1
ATOM 846 N N . ILE A 1 105 ? 1.793 1.729 2.755 1.00 96.31 105 ILE A N 1
ATOM 847 C CA . ILE A 1 105 ? 0.849 1.139 3.706 1.00 96.31 105 ILE A CA 1
ATOM 848 C C . ILE A 1 105 ? -0.229 2.169 3.999 1.00 96.31 105 ILE A C 1
ATOM 850 O O . ILE A 1 105 ? 0.018 3.162 4.687 1.00 96.31 105 ILE A O 1
ATOM 854 N N . ILE A 1 106 ? -1.423 1.942 3.465 1.00 97.44 106 ILE A N 1
ATOM 855 C CA . ILE A 1 106 ? -2.568 2.834 3.604 1.00 97.44 106 ILE A CA 1
ATOM 856 C C . ILE A 1 106 ? -3.494 2.286 4.686 1.00 97.44 106 ILE A C 1
ATOM 858 O O . ILE A 1 106 ? -3.945 1.148 4.604 1.00 97.44 106 ILE A O 1
ATOM 862 N N . VAL A 1 107 ? -3.804 3.110 5.687 1.00 96.56 107 VAL A N 1
ATOM 863 C CA . VAL A 1 107 ? -4.713 2.759 6.784 1.00 96.56 107 VAL A CA 1
ATOM 864 C C . VAL A 1 107 ? -6.010 3.555 6.661 1.00 96.56 107 VAL A C 1
ATOM 866 O O . VAL A 1 107 ? -5.998 4.787 6.675 1.00 96.56 107 VAL A O 1
ATOM 869 N N . CYS A 1 108 ? -7.135 2.857 6.545 1.00 96.38 108 CYS A N 1
ATOM 870 C CA . CYS A 1 108 ? -8.463 3.433 6.368 1.00 96.38 108 CYS A CA 1
ATOM 871 C C . CYS A 1 108 ? -9.170 3.660 7.708 1.00 96.38 108 CYS A C 1
ATOM 873 O O . CYS A 1 108 ? -9.381 2.713 8.467 1.00 96.38 108 CYS A O 1
ATOM 875 N N . ILE A 1 109 ? -9.584 4.906 7.959 1.00 95.44 109 ILE A N 1
ATOM 876 C CA . ILE A 1 109 ? -10.412 5.310 9.105 1.00 95.44 109 ILE A CA 1
ATOM 877 C C . ILE A 1 109 ? -11.749 5.834 8.575 1.00 95.44 109 ILE A C 1
ATOM 879 O O . ILE A 1 109 ? -11.829 6.950 8.067 1.00 95.44 109 ILE A O 1
ATOM 883 N N . GLU A 1 110 ? -12.802 5.026 8.670 1.00 92.00 110 GLU A N 1
ATOM 884 C CA . GLU A 1 110 ? -14.111 5.344 8.077 1.00 92.00 110 GLU A CA 1
ATOM 885 C C . GLU A 1 110 ? -14.924 6.359 8.892 1.00 92.00 110 GLU A C 1
ATOM 887 O O . GLU A 1 110 ? -15.696 7.132 8.332 1.00 92.00 110 GLU A O 1
ATOM 892 N N . ASP A 1 111 ? -14.745 6.376 10.215 1.00 90.56 111 ASP A N 1
ATOM 893 C CA . ASP A 1 111 ? -15.503 7.233 11.136 1.00 90.56 111 ASP A CA 1
ATOM 894 C C . ASP A 1 111 ? -14.953 8.668 11.237 1.00 90.56 111 ASP A C 1
ATOM 896 O O . ASP A 1 111 ? -15.521 9.504 11.942 1.00 90.56 111 ASP A O 1
ATOM 900 N N . GLY A 1 112 ? -13.851 8.965 10.539 1.00 86.19 112 GLY A N 1
ATOM 901 C CA . GLY A 1 112 ? -13.178 10.261 10.594 1.00 86.19 112 GLY A CA 1
ATOM 902 C C . GLY A 1 112 ? -12.582 10.596 11.966 1.00 86.19 112 GLY A C 1
ATOM 903 O O . GLY A 1 112 ? -12.356 11.771 12.253 1.00 86.19 112 GLY A O 1
ATOM 904 N N . SER A 1 113 ? -12.347 9.600 12.827 1.00 92.94 113 SER A N 1
ATOM 905 C CA . SER A 1 113 ? -11.814 9.819 14.172 1.00 92.94 113 SER A CA 1
ATOM 906 C C . SER A 1 113 ? -10.377 10.349 14.144 1.00 92.94 113 SER A C 1
ATOM 908 O O . SER A 1 113 ? -9.416 9.627 13.861 1.00 92.94 113 SER A O 1
ATOM 910 N N . GLU A 1 114 ? -10.219 11.622 14.512 1.00 93.44 114 GLU A N 1
ATOM 911 C CA . GLU A 1 114 ? -8.906 12.254 14.690 1.00 93.44 114 GLU A CA 1
ATOM 912 C C . GLU A 1 114 ? -8.121 11.642 15.861 1.00 93.44 114 GLU A C 1
ATOM 914 O O . GLU A 1 114 ? -6.893 11.634 15.841 1.00 93.44 114 GLU A O 1
ATOM 919 N N . GLU A 1 115 ? -8.804 11.075 16.861 1.00 93.75 115 GLU A N 1
ATOM 920 C CA . GLU A 1 115 ? -8.155 10.373 17.975 1.00 93.75 115 GLU A CA 1
ATOM 921 C C . GLU A 1 115 ? -7.483 9.081 17.497 1.00 93.75 115 GLU A C 1
ATOM 923 O O . GLU A 1 115 ? -6.294 8.880 17.757 1.00 93.75 115 GLU A O 1
ATOM 928 N N . LYS A 1 116 ? -8.202 8.253 16.719 1.00 93.50 116 LYS A N 1
ATOM 929 C CA . LYS A 1 116 ? -7.641 7.038 16.097 1.00 93.50 116 LYS A CA 1
ATOM 930 C C . LYS A 1 116 ? -6.479 7.389 15.178 1.00 93.50 116 LYS A C 1
ATOM 932 O O . LYS A 1 116 ? -5.425 6.757 15.230 1.00 93.50 116 LYS A O 1
ATOM 937 N N . ARG A 1 117 ? -6.644 8.436 14.369 1.00 94.31 117 ARG A N 1
ATOM 938 C CA . ARG A 1 117 ? -5.586 8.937 13.493 1.00 94.31 117 ARG A CA 1
ATOM 939 C C . ARG A 1 117 ? -4.340 9.333 14.280 1.00 94.31 117 ARG A C 1
ATOM 941 O O . ARG A 1 117 ? -3.256 8.854 13.963 1.00 94.31 117 ARG A O 1
ATOM 948 N N . ALA A 1 118 ? -4.488 10.172 15.303 1.00 93.50 118 ALA A N 1
ATOM 949 C CA . ALA A 1 118 ? -3.368 10.640 16.113 1.00 93.50 118 ALA A CA 1
ATOM 950 C C . ALA A 1 118 ? -2.674 9.488 16.853 1.00 93.50 118 ALA A C 1
ATOM 952 O O . ALA A 1 118 ? -1.449 9.491 16.976 1.00 93.50 118 ALA A O 1
ATOM 953 N N . GLN A 1 119 ? -3.431 8.491 17.319 1.00 93.56 119 GLN A N 1
ATOM 954 C CA . GLN A 1 119 ? -2.879 7.278 17.918 1.00 93.56 119 GLN A CA 1
ATOM 955 C C . GLN A 1 119 ? -2.019 6.498 16.915 1.00 93.56 119 GLN A C 1
ATOM 957 O O . GLN A 1 119 ? -0.853 6.227 17.203 1.00 93.56 119 GLN A O 1
ATOM 962 N N . LEU A 1 120 ? -2.555 6.195 15.730 1.00 92.62 120 LEU A N 1
ATOM 963 C CA . LEU A 1 120 ? -1.854 5.427 14.696 1.00 92.62 120 LEU A CA 1
ATOM 964 C C . LEU A 1 120 ? -0.628 6.172 14.151 1.00 92.62 120 LEU A C 1
ATOM 966 O O . LEU A 1 120 ? 0.442 5.586 14.006 1.00 92.62 120 LEU A O 1
ATOM 970 N N . GLU A 1 121 ? -0.747 7.477 13.897 1.00 93.19 121 GLU A N 1
ATOM 971 C CA . GLU A 1 121 ? 0.377 8.317 13.466 1.00 93.19 121 GLU A CA 1
ATOM 972 C C . GLU A 1 121 ? 1.450 8.439 14.561 1.00 93.19 121 GLU A C 1
ATOM 974 O O . GLU A 1 121 ? 2.638 8.501 14.252 1.00 93.19 121 GLU A O 1
ATOM 979 N N . LYS A 1 122 ? 1.074 8.431 15.847 1.00 92.38 122 LYS A N 1
ATOM 980 C CA . LYS A 1 122 ? 2.039 8.416 16.957 1.00 92.38 122 LYS A CA 1
ATOM 981 C C . LYS A 1 122 ? 2.773 7.080 17.062 1.00 92.38 122 LYS A C 1
ATOM 983 O O . LYS A 1 122 ? 3.964 7.077 17.367 1.00 92.38 122 LYS A O 1
ATOM 988 N N . GLU A 1 123 ? 2.073 5.967 16.863 1.00 91.62 123 GLU A N 1
ATOM 989 C CA . GLU A 1 123 ? 2.628 4.620 17.029 1.00 91.62 123 GLU A CA 1
ATOM 990 C C . GLU A 1 123 ? 3.476 4.180 15.829 1.00 91.62 123 GLU A C 1
ATOM 992 O O . GLU A 1 123 ? 4.572 3.649 16.010 1.00 91.62 123 GLU A O 1
ATOM 997 N N . TYR A 1 124 ? 3.010 4.455 14.610 1.00 90.88 124 TYR A N 1
ATOM 998 C CA . TYR A 1 124 ? 3.628 3.971 13.372 1.00 90.88 124 TYR A CA 1
ATOM 999 C C . TYR A 1 124 ? 4.298 5.080 12.547 1.00 90.88 124 TYR A C 1
ATOM 1001 O O . TYR A 1 124 ? 5.074 4.800 11.631 1.00 90.88 124 TYR A O 1
ATOM 1009 N N . GLY A 1 125 ? 4.068 6.352 12.880 1.00 89.69 125 GLY A N 1
ATOM 1010 C CA . GLY A 1 125 ? 4.763 7.479 12.264 1.00 89.69 125 GLY A CA 1
ATOM 1011 C C . GLY A 1 125 ? 4.603 7.522 10.748 1.00 89.69 125 GLY A C 1
ATOM 1012 O O . GLY A 1 125 ? 3.524 7.331 10.198 1.00 89.69 125 GLY A O 1
ATOM 1013 N N . SER A 1 126 ? 5.720 7.751 10.057 1.00 88.94 126 SER A N 1
ATOM 1014 C CA . SER A 1 126 ? 5.776 7.806 8.594 1.00 88.94 126 SER A CA 1
ATOM 1015 C C . SER A 1 126 ? 5.692 6.441 7.907 1.00 88.94 126 SER A C 1
ATOM 1017 O O . SER A 1 126 ? 5.800 6.387 6.681 1.00 88.94 126 SER A O 1
ATOM 1019 N N . ARG A 1 127 ? 5.538 5.344 8.663 1.00 91.25 127 ARG A N 1
ATOM 1020 C CA . ARG A 1 127 ? 5.407 3.999 8.094 1.00 91.25 127 ARG A CA 1
ATOM 1021 C C . ARG A 1 127 ? 4.076 3.803 7.380 1.00 91.25 127 ARG A C 1
ATOM 1023 O O . ARG A 1 127 ? 4.024 3.044 6.418 1.00 91.25 127 ARG A O 1
ATOM 1030 N N . ILE A 1 128 ? 3.038 4.480 7.856 1.00 94.31 128 ILE A N 1
ATOM 1031 C CA . ILE A 1 128 ? 1.677 4.387 7.338 1.00 94.31 128 ILE A CA 1
ATOM 1032 C C . ILE A 1 128 ? 1.234 5.721 6.739 1.00 94.31 128 ILE A C 1
ATOM 1034 O O . ILE A 1 128 ? 1.740 6.789 7.093 1.00 94.31 128 ILE A O 1
ATOM 1038 N N . ARG A 1 129 ? 0.226 5.673 5.871 1.00 95.44 129 ARG A N 1
ATOM 1039 C CA . ARG A 1 129 ? -0.564 6.837 5.471 1.00 95.44 129 ARG A CA 1
ATOM 1040 C C . ARG A 1 129 ? -2.016 6.607 5.833 1.00 95.44 129 ARG A C 1
ATOM 1042 O O . ARG A 1 129 ? -2.650 5.683 5.338 1.00 95.44 129 ARG A O 1
ATOM 1049 N N . VAL A 1 130 ? -2.554 7.477 6.675 1.00 95.81 130 VAL A N 1
ATOM 1050 C CA . VAL A 1 130 ? -3.963 7.421 7.055 1.00 95.81 130 VAL A CA 1
ATOM 1051 C C . VAL A 1 130 ? -4.822 8.094 5.985 1.00 95.81 130 VAL A C 1
ATOM 1053 O O . VAL A 1 130 ? -4.500 9.187 5.509 1.00 95.81 130 VAL A O 1
ATOM 1056 N N . VAL A 1 131 ? -5.932 7.453 5.626 1.00 96.69 131 VAL A N 1
ATOM 1057 C CA . VAL A 1 131 ? -6.962 7.998 4.736 1.00 96.69 131 VAL A CA 1
ATOM 1058 C C . VAL A 1 131 ? -8.336 7.891 5.394 1.00 96.69 131 VAL A C 1
ATOM 1060 O O . VAL A 1 131 ? -8.670 6.876 5.999 1.00 96.69 131 VAL A O 1
ATOM 1063 N N . THR A 1 132 ? -9.136 8.947 5.268 1.00 95.44 132 THR A N 1
ATOM 1064 C CA . THR A 1 132 ? -10.456 9.076 5.914 1.00 95.44 132 THR A CA 1
ATOM 1065 C C . THR A 1 132 ? -11.617 9.092 4.920 1.00 95.44 132 THR A C 1
ATOM 1067 O O . THR A 1 132 ? -12.727 9.500 5.245 1.00 95.44 132 THR A O 1
ATOM 1070 N N . GLY A 1 133 ? -11.367 8.679 3.677 1.00 95.62 133 GLY A N 1
ATOM 1071 C CA . GLY A 1 133 ? -12.401 8.606 2.657 1.00 95.62 133 GLY A CA 1
ATOM 1072 C C . GLY A 1 133 ? -11.925 7.953 1.368 1.00 95.62 133 GLY A C 1
ATOM 1073 O O . GLY A 1 133 ? -10.734 7.962 1.045 1.00 95.62 133 GLY A O 1
ATOM 1074 N N . GLU A 1 134 ? -12.894 7.454 0.605 1.00 95.88 134 GLU A N 1
ATOM 1075 C CA . GLU A 1 134 ? -12.700 6.759 -0.670 1.00 95.88 134 GLU A CA 1
ATOM 1076 C C . GLU A 1 134 ? -11.853 7.562 -1.665 1.00 95.88 134 GLU A C 1
ATOM 1078 O O . GLU A 1 134 ? -10.850 7.069 -2.176 1.00 95.88 134 GLU A O 1
ATOM 1083 N N . GLN A 1 135 ? -12.207 8.827 -1.916 1.00 96.00 135 GLN A N 1
ATOM 1084 C CA . GLN A 1 135 ? -11.499 9.648 -2.907 1.00 96.00 135 GLN A CA 1
ATOM 1085 C C . GLN A 1 135 ? -10.016 9.810 -2.563 1.00 96.00 135 GLN A C 1
ATOM 1087 O O . GLN A 1 135 ? -9.161 9.822 -3.450 1.00 96.00 135 GLN A O 1
ATOM 1092 N N . LEU A 1 136 ? -9.707 9.929 -1.269 1.00 96.19 136 LEU A N 1
ATOM 1093 C CA . LEU A 1 136 ? -8.337 10.062 -0.801 1.00 96.19 136 LEU A CA 1
ATOM 1094 C C . LEU A 1 136 ? -7.587 8.732 -0.910 1.00 96.19 136 LEU A C 1
ATOM 1096 O O . LEU A 1 136 ? -6.436 8.745 -1.339 1.00 96.19 136 LEU A O 1
ATOM 1100 N N . LEU A 1 137 ? -8.232 7.606 -0.585 1.00 96.88 137 LEU A N 1
ATOM 1101 C CA . LEU A 1 137 ? -7.680 6.268 -0.805 1.00 96.88 137 LEU A CA 1
ATOM 1102 C C . LEU A 1 137 ? -7.287 6.072 -2.275 1.00 96.88 137 LEU A C 1
ATOM 1104 O O . LEU A 1 137 ? -6.118 5.816 -2.567 1.00 96.88 137 LEU A O 1
ATOM 1108 N N . VAL A 1 138 ? -8.236 6.270 -3.197 1.00 97.19 138 VAL A N 1
ATOM 1109 C CA . VAL A 1 138 ? -8.011 6.082 -4.639 1.00 97.19 138 VAL A CA 1
ATOM 1110 C C . VAL A 1 138 ? -6.886 6.990 -5.132 1.00 97.19 138 VAL A C 1
ATOM 1112 O O . VAL A 1 138 ? -5.980 6.538 -5.834 1.00 97.19 138 VAL A O 1
ATOM 1115 N N . ALA A 1 139 ? -6.888 8.264 -4.728 1.00 96.50 139 ALA A N 1
ATOM 1116 C CA . ALA A 1 139 ? -5.847 9.211 -5.115 1.00 96.50 139 ALA A CA 1
ATOM 1117 C C . ALA A 1 139 ? -4.456 8.819 -4.589 1.00 96.50 139 ALA A C 1
ATOM 1119 O O . ALA A 1 139 ? -3.470 8.974 -5.307 1.00 96.50 139 ALA A O 1
ATOM 1120 N N . LYS A 1 140 ? -4.347 8.323 -3.350 1.00 96.38 140 LYS A N 1
ATOM 1121 C CA . LYS A 1 140 ? -3.057 7.945 -2.751 1.00 96.38 140 LYS A CA 1
ATOM 1122 C C . LYS A 1 140 ? -2.501 6.659 -3.348 1.00 96.38 140 LYS A C 1
ATOM 1124 O O . LYS A 1 140 ? -1.345 6.662 -3.764 1.00 96.38 140 LYS A O 1
ATOM 1129 N N . ALA A 1 141 ? -3.325 5.619 -3.447 1.00 96.50 141 ALA A N 1
ATOM 1130 C CA . ALA A 1 141 ? -2.926 4.345 -4.036 1.00 96.50 141 ALA A CA 1
ATOM 1131 C C . ALA A 1 141 ? -2.503 4.520 -5.502 1.00 96.50 141 ALA A C 1
ATOM 1133 O O . ALA A 1 141 ? -1.404 4.131 -5.884 1.00 96.50 141 ALA A O 1
ATOM 1134 N N . SER A 1 142 ? -3.314 5.207 -6.313 1.00 95.50 142 SER A N 1
ATOM 1135 C CA . SER A 1 142 ? -2.966 5.448 -7.720 1.00 95.50 142 SER A CA 1
ATOM 1136 C C . SER A 1 142 ? -1.747 6.358 -7.895 1.00 95.50 142 SER A C 1
ATOM 1138 O O . SER A 1 142 ? -0.960 6.144 -8.814 1.00 95.50 142 SER A O 1
ATOM 1140 N N . ALA A 1 143 ? -1.533 7.354 -7.028 1.00 94.69 143 ALA A N 1
ATOM 1141 C CA . ALA A 1 143 ? -0.320 8.173 -7.075 1.00 94.69 143 ALA A CA 1
ATOM 1142 C C . ALA A 1 143 ? 0.943 7.355 -6.763 1.00 94.69 143 ALA A C 1
ATOM 1144 O O . ALA A 1 143 ? 1.972 7.559 -7.412 1.00 94.69 143 ALA A O 1
ATOM 1145 N N . TYR A 1 144 ? 0.866 6.433 -5.799 1.00 94.69 144 TYR A N 1
ATOM 1146 C CA . TYR A 1 144 ? 1.950 5.500 -5.500 1.00 94.69 144 TYR A CA 1
ATOM 1147 C C . TYR A 1 144 ? 2.259 4.604 -6.703 1.00 94.69 144 TYR A C 1
ATOM 1149 O O . TYR A 1 144 ? 3.380 4.647 -7.206 1.00 94.69 144 TYR A O 1
ATOM 1157 N N . LEU A 1 145 ? 1.248 3.904 -7.229 1.00 94.25 145 LEU A N 1
ATOM 1158 C CA . LEU A 1 145 ? 1.397 2.994 -8.371 1.00 94.25 145 LEU A CA 1
ATOM 1159 C C . LEU A 1 145 ? 1.940 3.714 -9.604 1.00 94.25 145 LEU A C 1
ATOM 1161 O O . LEU A 1 145 ? 2.861 3.242 -10.254 1.00 94.25 145 LEU A O 1
ATOM 1165 N N . ASN A 1 146 ? 1.438 4.915 -9.899 1.00 93.06 146 ASN A N 1
ATOM 1166 C CA . ASN A 1 146 ? 1.978 5.705 -10.998 1.00 93.06 146 ASN A CA 1
ATOM 1167 C C . ASN A 1 146 ? 3.423 6.139 -10.729 1.00 93.06 146 ASN A C 1
ATOM 1169 O O . ASN A 1 146 ? 4.226 6.148 -11.652 1.00 93.06 146 ASN A O 1
ATOM 1173 N N . THR A 1 147 ? 3.808 6.453 -9.492 1.00 91.12 147 THR A N 1
ATOM 1174 C CA . THR A 1 147 ? 5.221 6.734 -9.180 1.00 91.12 147 THR A CA 1
ATOM 1175 C C . THR A 1 147 ? 6.099 5.510 -9.453 1.00 91.12 147 THR A C 1
ATOM 1177 O O . THR A 1 147 ? 7.173 5.663 -10.028 1.00 91.12 147 THR A O 1
ATOM 1180 N N . ALA A 1 148 ? 5.619 4.314 -9.111 1.00 86.62 148 ALA A N 1
ATOM 1181 C CA . ALA A 1 148 ? 6.265 3.027 -9.360 1.00 86.62 148 ALA A CA 1
ATOM 1182 C C . ALA A 1 148 ? 5.897 2.416 -10.731 1.00 86.62 148 ALA A C 1
ATOM 1184 O O . ALA A 1 148 ? 5.762 1.208 -10.858 1.00 86.62 148 ALA A O 1
ATOM 1185 N N . ASN A 1 149 ? 5.739 3.236 -11.778 1.00 90.75 149 ASN A N 1
ATOM 1186 C CA . ASN A 1 149 ? 5.341 2.768 -13.112 1.00 90.75 149 ASN A CA 1
ATOM 1187 C C . ASN A 1 149 ? 6.480 2.931 -14.138 1.00 90.75 149 ASN A C 1
ATOM 1189 O O . ASN A 1 149 ? 7.002 4.048 -14.272 1.00 90.75 149 ASN A O 1
ATOM 1193 N N . PRO A 1 150 ? 6.842 1.888 -14.918 1.00 89.19 150 PRO A N 1
ATOM 1194 C CA . PRO A 1 150 ? 7.906 1.975 -15.923 1.00 89.19 150 PRO A CA 1
ATOM 1195 C C . PRO A 1 150 ? 7.704 3.088 -16.963 1.00 89.19 150 PRO A C 1
ATOM 1197 O O . PRO A 1 150 ? 8.689 3.643 -17.464 1.00 89.19 150 PRO A O 1
ATOM 1200 N N . ILE A 1 151 ? 6.454 3.491 -17.229 1.00 89.25 151 ILE A N 1
ATOM 1201 C CA . ILE A 1 151 ? 6.133 4.545 -18.203 1.00 89.25 151 ILE A CA 1
ATOM 1202 C C . ILE A 1 151 ? 6.675 5.920 -17.795 1.00 89.25 151 ILE A C 1
ATOM 1204 O O . ILE A 1 151 ? 6.921 6.776 -18.645 1.00 89.25 151 ILE A O 1
ATOM 1208 N N . ASN A 1 152 ? 6.940 6.125 -16.501 1.00 87.25 152 ASN A N 1
ATOM 1209 C CA . ASN A 1 152 ? 7.597 7.329 -15.988 1.00 87.25 152 ASN A CA 1
ATOM 1210 C C . ASN A 1 152 ? 9.120 7.313 -16.192 1.00 87.25 152 ASN A C 1
ATOM 1212 O O . ASN A 1 152 ? 9.858 8.129 -15.628 1.00 87.25 152 ASN A O 1
ATOM 1216 N N . GLY A 1 153 ? 9.605 6.395 -17.028 1.00 88.06 153 GLY A N 1
ATOM 1217 C CA . GLY A 1 153 ? 10.992 6.282 -17.422 1.00 88.06 153 GLY A CA 1
ATOM 1218 C C . GLY A 1 153 ? 11.874 5.934 -16.233 1.00 88.06 153 GLY A C 1
ATOM 1219 O O . GLY A 1 153 ? 11.556 5.073 -15.415 1.00 88.06 153 GLY A O 1
ATOM 1220 N N . ARG A 1 154 ? 13.016 6.614 -16.137 1.00 90.06 154 ARG A N 1
ATOM 1221 C CA . ARG A 1 154 ? 14.055 6.294 -15.155 1.00 90.06 154 ARG A CA 1
ATOM 1222 C C . ARG A 1 154 ? 13.544 6.294 -13.710 1.00 90.06 154 ARG A C 1
ATOM 1224 O O . ARG A 1 154 ? 13.895 5.388 -12.969 1.00 90.06 154 ARG A O 1
ATOM 1231 N N . ALA A 1 155 ? 12.715 7.266 -13.331 1.00 89.31 155 ALA A N 1
ATOM 1232 C CA . ALA A 1 155 ? 12.252 7.403 -11.950 1.00 89.31 155 ALA A CA 1
ATOM 1233 C C . ALA A 1 155 ? 11.367 6.225 -11.506 1.00 89.31 155 ALA A C 1
ATOM 1235 O O . ALA A 1 155 ? 11.559 5.700 -10.412 1.00 89.31 155 ALA A O 1
ATOM 1236 N N . GLY A 1 156 ? 10.443 5.780 -12.364 1.00 89.56 156 GLY A N 1
ATOM 1237 C CA . GLY A 1 156 ? 9.585 4.634 -12.057 1.00 89.56 156 GLY A CA 1
ATOM 1238 C C . GLY A 1 156 ? 10.367 3.328 -11.991 1.00 89.56 156 GLY A C 1
ATOM 1239 O O . GLY A 1 156 ? 10.236 2.573 -11.033 1.00 89.56 156 GLY A O 1
ATOM 1240 N N . LYS A 1 157 ? 11.281 3.117 -12.946 1.00 91.81 157 LYS A N 1
ATOM 1241 C CA . LYS A 1 157 ? 12.181 1.954 -12.952 1.00 91.81 157 LYS A CA 1
ATOM 1242 C C . LYS A 1 157 ? 13.077 1.902 -11.707 1.00 91.81 157 LYS A C 1
ATOM 1244 O O . LYS A 1 157 ? 13.268 0.833 -11.138 1.00 91.81 157 LYS A O 1
ATOM 1249 N N . GLU A 1 158 ? 13.603 3.046 -11.259 1.00 91.62 158 GLU A N 1
ATOM 1250 C CA . GLU A 1 158 ? 14.406 3.141 -10.030 1.00 91.62 158 GLU A CA 1
ATOM 1251 C C . GLU A 1 158 ? 13.582 2.814 -8.777 1.00 91.62 158 GLU A C 1
ATOM 1253 O O . GLU A 1 158 ? 14.094 2.141 -7.884 1.00 91.62 158 GLU A O 1
ATOM 1258 N N . ALA A 1 159 ? 12.316 3.243 -8.713 1.00 90.38 159 ALA A N 1
ATOM 1259 C CA . ALA A 1 159 ? 11.426 2.922 -7.598 1.00 90.38 159 ALA A CA 1
ATOM 1260 C C . ALA A 1 159 ? 11.139 1.413 -7.505 1.00 90.38 159 ALA A C 1
ATOM 1262 O O . ALA A 1 159 ? 11.301 0.833 -6.429 1.00 90.38 159 ALA A O 1
ATOM 1263 N N . ILE A 1 160 ? 10.800 0.782 -8.635 1.00 90.19 160 ILE A N 1
ATOM 1264 C CA . ILE A 1 160 ? 10.545 -0.665 -8.730 1.00 90.19 160 ILE A CA 1
ATOM 1265 C C . ILE A 1 160 ? 11.793 -1.455 -8.332 1.00 90.19 160 ILE A C 1
ATOM 1267 O O . ILE A 1 160 ? 11.726 -2.341 -7.482 1.00 90.19 160 ILE A O 1
ATOM 1271 N N . LEU A 1 161 ? 12.953 -1.102 -8.896 1.00 90.00 161 LEU A N 1
ATOM 1272 C CA . LEU A 1 161 ? 14.219 -1.774 -8.601 1.00 90.00 161 LEU A CA 1
ATOM 1273 C C . LEU A 1 161 ? 14.583 -1.657 -7.116 1.00 90.00 161 LEU A C 1
ATOM 1275 O O . LEU A 1 161 ? 14.948 -2.652 -6.490 1.00 90.00 161 LEU A O 1
ATOM 1279 N N . ALA A 1 162 ? 14.470 -0.456 -6.538 1.00 89.81 162 ALA A N 1
ATOM 1280 C CA . ALA A 1 162 ? 14.795 -0.223 -5.133 1.00 89.81 162 ALA A CA 1
ATOM 1281 C C . ALA A 1 162 ? 13.891 -1.026 -4.189 1.00 89.81 162 ALA A C 1
ATOM 1283 O O . ALA A 1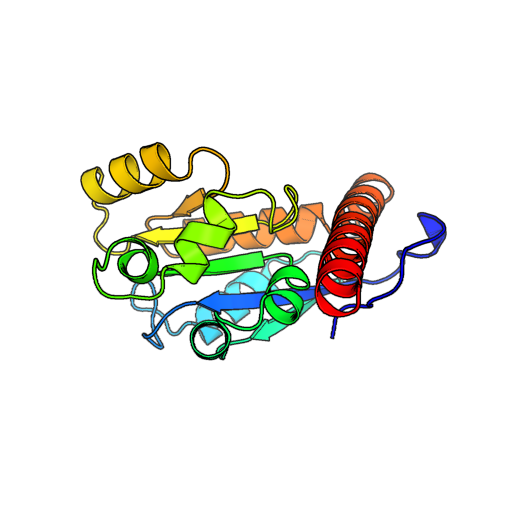 162 ? 14.372 -1.567 -3.192 1.00 89.81 162 ALA A O 1
ATOM 1284 N N . TRP A 1 163 ? 12.594 -1.107 -4.495 1.00 91.56 163 TRP A N 1
ATOM 1285 C CA . TRP A 1 163 ? 11.658 -1.911 -3.720 1.00 91.56 163 TRP A CA 1
ATOM 1286 C C . TRP A 1 163 ? 11.939 -3.413 -3.872 1.00 91.56 163 TRP A C 1
ATOM 1288 O O . TRP A 1 163 ? 12.169 -4.080 -2.864 1.00 91.56 163 TRP A O 1
ATOM 1298 N N . ASN A 1 164 ? 12.028 -3.927 -5.102 1.00 89.56 164 ASN A N 1
ATOM 1299 C CA . ASN A 1 164 ? 12.227 -5.353 -5.381 1.00 89.56 164 ASN A CA 1
ATOM 1300 C C . ASN A 1 164 ? 13.517 -5.898 -4.754 1.00 89.56 164 ASN A C 1
ATOM 1302 O O . ASN A 1 164 ? 13.525 -6.956 -4.126 1.00 89.56 164 ASN A O 1
ATOM 1306 N N . ASN A 1 165 ? 14.618 -5.153 -4.865 1.00 89.00 165 ASN A N 1
ATOM 1307 C CA . ASN A 1 165 ? 15.884 -5.590 -4.286 1.00 89.00 165 ASN A CA 1
ATOM 1308 C C . ASN A 1 165 ? 15.847 -5.523 -2.747 1.00 89.00 165 ASN A C 1
ATOM 1310 O O . ASN A 1 165 ? 16.439 -6.369 -2.087 1.00 89.00 165 ASN A O 1
ATOM 1314 N N . ALA A 1 166 ? 15.103 -4.580 -2.151 1.00 89.69 166 ALA A N 1
ATOM 1315 C CA . ALA A 1 166 ? 14.884 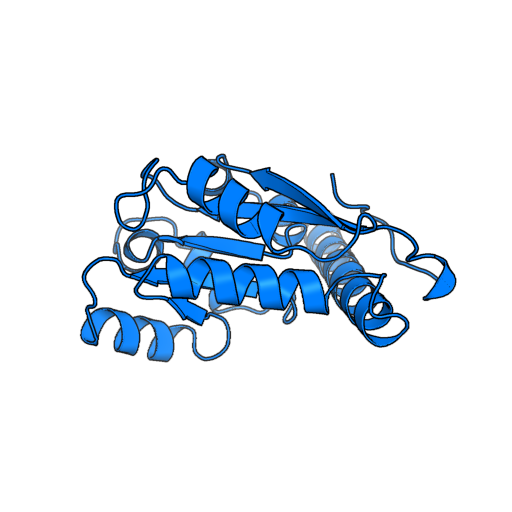-4.568 -0.702 1.00 89.69 166 ALA A CA 1
ATOM 1316 C C . ALA A 1 166 ? 14.057 -5.776 -0.225 1.00 89.69 166 ALA A C 1
ATOM 1318 O O . ALA A 1 166 ? 14.340 -6.314 0.846 1.00 89.69 166 ALA A O 1
ATOM 1319 N N . VAL A 1 167 ? 13.071 -6.220 -1.014 1.00 88.75 167 VAL A N 1
ATOM 1320 C CA . VAL A 1 167 ? 12.332 -7.469 -0.766 1.00 88.75 167 VAL A CA 1
ATOM 1321 C C . VAL A 1 167 ? 13.278 -8.667 -0.808 1.00 88.75 167 VAL A C 1
ATOM 1323 O O . VAL A 1 167 ? 13.290 -9.453 0.135 1.00 88.75 167 VAL A O 1
ATOM 1326 N N . CYS A 1 168 ? 14.108 -8.779 -1.848 1.00 88.19 168 CYS A N 1
ATOM 1327 C CA . CYS A 1 168 ? 15.067 -9.879 -1.992 1.00 88.19 168 CYS A CA 1
ATOM 1328 C C . CYS A 1 168 ? 16.040 -9.952 -0.805 1.00 88.19 168 CYS A C 1
ATOM 1330 O O . CYS A 1 168 ? 16.218 -11.025 -0.229 1.00 88.19 168 CYS A O 1
ATOM 1332 N N . THR A 1 169 ? 16.599 -8.815 -0.374 1.00 88.56 169 THR A N 1
ATOM 1333 C CA . THR A 1 169 ? 17.458 -8.750 0.819 1.00 88.56 169 THR A CA 1
ATOM 1334 C C . THR A 1 169 ? 16.741 -9.266 2.062 1.00 88.56 169 THR A C 1
ATOM 1336 O O . THR A 1 169 ? 17.287 -10.107 2.770 1.00 88.56 169 THR A O 1
ATOM 1339 N N . LEU A 1 170 ? 15.508 -8.812 2.316 1.00 87.06 170 LEU A N 1
ATOM 1340 C CA . LEU A 1 170 ? 14.738 -9.264 3.476 1.00 87.06 170 LEU A CA 1
ATOM 1341 C C . LEU A 1 170 ? 14.450 -10.767 3.404 1.00 87.06 170 LEU A C 1
ATOM 1343 O O . LEU A 1 170 ? 14.638 -11.471 4.389 1.00 87.06 170 LEU A O 1
ATOM 1347 N N . LEU A 1 171 ? 14.040 -11.286 2.247 1.00 86.25 171 LEU A N 1
ATOM 1348 C CA . LEU A 1 171 ? 13.780 -12.718 2.083 1.00 86.25 171 LEU A CA 1
ATOM 1349 C C . LEU A 1 171 ? 15.039 -13.566 2.300 1.00 86.25 171 LEU A C 1
ATOM 1351 O O . LEU A 1 171 ? 14.946 -14.625 2.916 1.00 86.25 171 LEU A O 1
ATOM 1355 N N . ASN A 1 172 ? 16.206 -13.094 1.859 1.00 83.56 172 ASN A N 1
ATOM 1356 C CA . ASN A 1 172 ? 17.478 -13.775 2.095 1.00 83.56 172 ASN A CA 1
ATOM 1357 C C . ASN A 1 172 ? 17.866 -13.748 3.581 1.00 83.56 172 ASN A C 1
ATOM 1359 O O . ASN A 1 172 ? 18.174 -14.794 4.146 1.00 83.56 172 ASN A O 1
ATOM 1363 N N . GLU A 1 173 ? 17.773 -12.591 4.245 1.00 80.81 173 GLU A N 1
ATOM 1364 C CA . GLU A 1 173 ? 18.077 -12.451 5.679 1.00 80.81 173 GLU A CA 1
ATOM 1365 C C . GLU A 1 173 ? 17.152 -13.314 6.558 1.00 80.81 173 GLU A C 1
ATOM 1367 O O . GLU A 1 173 ? 17.606 -13.977 7.493 1.00 80.81 173 GLU A O 1
ATOM 1372 N N . PHE A 1 174 ? 15.852 -13.352 6.248 1.00 68.50 174 PHE A N 1
ATOM 1373 C CA . PHE A 1 174 ? 14.877 -14.178 6.970 1.00 68.50 174 PHE A CA 1
ATOM 1374 C C . PHE A 1 174 ? 14.947 -15.665 6.586 1.00 68.50 174 PHE A C 1
ATOM 1376 O O . PHE A 1 174 ? 14.643 -16.530 7.412 1.00 68.50 174 PHE A O 1
ATOM 1383 N N . GLY A 1 175 ? 15.352 -15.981 5.354 1.00 58.69 175 GLY A N 1
ATOM 1384 C CA . GLY A 1 175 ? 15.605 -17.344 4.893 1.00 58.69 175 GLY A CA 1
ATOM 1385 C C . GLY A 1 175 ? 16.821 -17.964 5.580 1.00 58.69 175 GLY A C 1
ATOM 1386 O O . GLY A 1 175 ? 16.736 -19.082 6.081 1.00 58.69 175 GLY A O 1
ATOM 1387 N N . GLU A 1 176 ? 17.926 -17.226 5.691 1.00 50.50 176 GLU A N 1
ATOM 1388 C CA . GLU A 1 176 ? 19.134 -17.679 6.395 1.00 50.50 176 GLU A CA 1
ATOM 1389 C C . GLU A 1 176 ? 18.897 -17.856 7.905 1.00 50.50 176 GLU A C 1
ATOM 1391 O O . GLU A 1 176 ? 19.377 -18.825 8.493 1.00 50.50 176 GLU A O 1
ATOM 1396 N N . ALA A 1 177 ? 18.086 -16.995 8.531 1.00 49.16 177 ALA A N 1
ATOM 1397 C CA . ALA A 1 177 ? 17.773 -17.074 9.963 1.00 49.16 177 ALA A CA 1
ATOM 1398 C C . ALA A 1 177 ? 1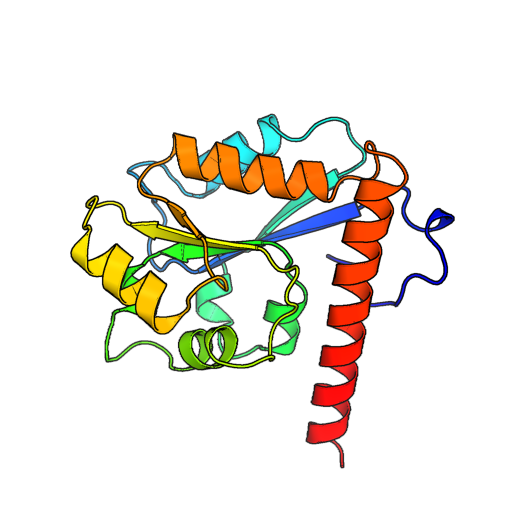6.941 -18.308 10.379 1.00 49.16 177 ALA A C 1
ATOM 1400 O O . ALA A 1 177 ? 16.883 -18.625 11.566 1.00 49.16 177 ALA A O 1
ATOM 1401 N N . ASN A 1 178 ? 16.307 -19.008 9.430 1.00 39.84 178 ASN A N 1
ATOM 1402 C CA . ASN A 1 178 ? 15.487 -20.199 9.694 1.00 39.84 178 ASN A CA 1
ATOM 1403 C C . ASN A 1 178 ? 16.172 -21.529 9.318 1.00 39.84 178 ASN A C 1
ATOM 1405 O O . ASN A 1 178 ? 15.606 -22.593 9.578 1.00 39.84 178 ASN A O 1
ATOM 1409 N N . TYR A 1 179 ? 17.376 -21.488 8.733 1.00 34.22 179 TYR A N 1
ATOM 1410 C CA . TYR A 1 179 ? 18.146 -22.677 8.327 1.00 34.22 179 TYR A CA 1
ATOM 1411 C C . TYR A 1 179 ? 19.599 -22.701 8.851 1.00 34.22 179 TYR A C 1
ATOM 1413 O O . TYR A 1 179 ? 20.371 -23.573 8.442 1.00 34.22 179 TYR A O 1
ATOM 1421 N N . GLY A 1 180 ? 19.965 -21.772 9.743 1.00 34.03 180 GLY A N 1
ATOM 1422 C CA . GLY A 1 180 ? 21.264 -21.709 10.433 1.00 34.03 180 GLY A CA 1
ATOM 1423 C C . GLY A 1 180 ? 21.288 -22.392 11.795 1.00 34.03 180 GLY A C 1
ATOM 1424 O O . GLY A 1 180 ? 20.289 -22.270 12.538 1.00 34.03 180 GLY A O 1
#